Protein AF-A0A1Y1JTV1-F1 (afdb_monomer)

Secondary structure (DSSP, 8-state):
----------------HHHHHHHHHHHHHHHHHHHIIIIIS---SSHHHHHHGGG---HHHHHHHHHHHH--HHHHHHHHHHHHHHGGGHHHHHHHHHHH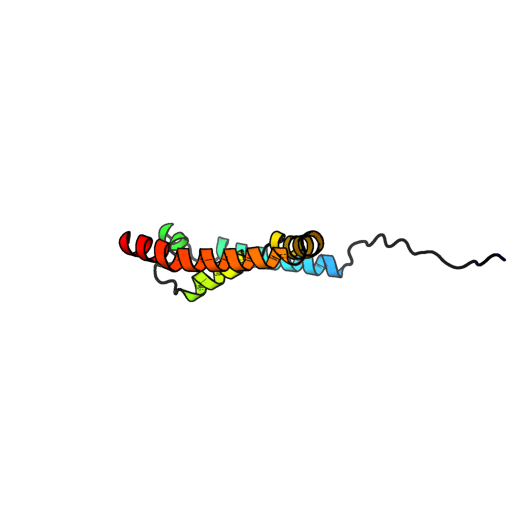HHHIIIIIHHHHHHH-

Sequence (116 aa):
MEVTTPASSSYGHQFTWTDYTFFGGMLAMSTIIGIYFGFFGKKQNTASEYLMGGKRMHAIPIAASQVACQISATTLLAVPADIYKFGANYMWLSVSTLLVSIAVYKIYLPVFYNLQ

Solvent-accessible surface area (backbone atoms only — not comparable to full-atom values): 7134 Å² total; per-residue (Å²): 134,88,83,79,89,77,81,80,75,77,75,75,75,66,80,48,73,66,56,53,51,53,54,50,47,54,51,48,54,55,46,49,54,50,46,44,52,69,73,68,37,75,76,63,89,40,73,62,43,68,75,48,56,69,84,68,72,56,71,64,67,55,52,52,50,54,59,58,66,68,67,45,76,60,55,73,53,46,52,58,54,46,40,74,73,55,45,76,59,58,59,55,56,55,54,51,51,52,54,50,52,53,48,42,59,70,54,50,48,59,54,54,65,73,74,110

Structure (mmCIF, N/CA/C/O backbone):
data_AF-A0A1Y1JTV1-F1
#
_entry.id   AF-A0A1Y1JTV1-F1
#
loop_
_atom_site.gr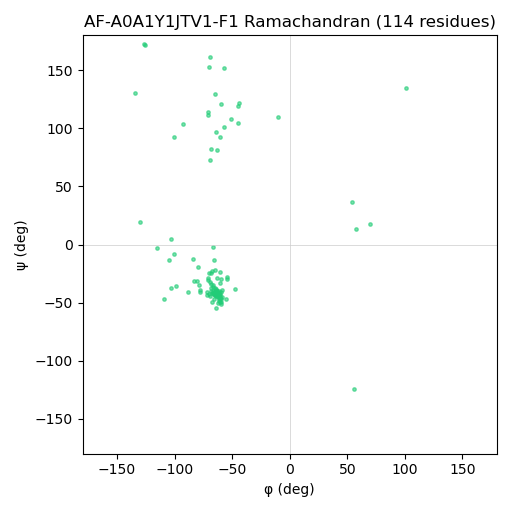oup_PDB
_atom_site.id
_atom_site.type_symbol
_atom_site.label_atom_id
_atom_site.label_alt_id
_atom_site.label_comp_id
_atom_site.label_asym_id
_atom_site.label_entity_id
_atom_site.label_seq_id
_atom_site.pdbx_PDB_ins_code
_atom_site.Cartn_x
_atom_site.Cartn_y
_atom_site.Cartn_z
_atom_site.occupancy
_atom_site.B_iso_or_equiv
_atom_site.auth_seq_id
_atom_site.auth_comp_id
_atom_site.auth_asym_id
_atom_site.auth_atom_id
_atom_site.pdbx_PDB_model_num
ATOM 1 N N . MET A 1 1 ? 3.219 -25.945 -53.074 1.00 44.53 1 MET A N 1
ATOM 2 C CA . MET A 1 1 ? 3.413 -26.806 -51.893 1.00 44.53 1 MET A CA 1
ATOM 3 C C . MET A 1 1 ? 2.497 -26.276 -50.819 1.00 44.53 1 MET A C 1
ATOM 5 O O . MET A 1 1 ? 2.765 -25.238 -50.233 1.00 44.53 1 MET A O 1
ATOM 9 N N . GLU A 1 2 ? 1.350 -26.927 -50.711 1.00 46.28 2 GLU A N 1
ATOM 10 C CA . GLU A 1 2 ? 0.338 -26.693 -49.696 1.00 46.28 2 GLU A CA 1
ATOM 11 C C . GLU A 1 2 ? 0.901 -27.204 -48.367 1.00 46.28 2 GLU A C 1
ATOM 13 O O . GLU A 1 2 ? 1.157 -28.397 -48.219 1.00 46.28 2 GLU A O 1
ATOM 18 N N . VAL A 1 3 ? 1.194 -26.293 -47.440 1.00 60.56 3 VAL A N 1
ATOM 19 C CA . VAL A 1 3 ? 1.479 -26.647 -46.047 1.00 60.56 3 VAL A CA 1
ATOM 20 C C . VAL A 1 3 ? 0.199 -26.368 -45.278 1.00 60.56 3 VAL A C 1
ATOM 22 O O . VAL A 1 3 ? -0.082 -25.244 -44.870 1.00 60.56 3 VAL A O 1
ATOM 25 N N . THR A 1 4 ? -0.621 -27.403 -45.160 1.00 65.56 4 THR A N 1
ATOM 26 C CA . THR A 1 4 ? -1.715 -27.481 -44.198 1.00 65.56 4 THR A CA 1
ATOM 27 C C . THR A 1 4 ? -1.164 -27.592 -42.771 1.00 65.56 4 THR A C 1
ATOM 29 O O . THR A 1 4 ? -0.059 -28.103 -42.572 1.00 65.56 4 THR A O 1
ATOM 32 N N . THR A 1 5 ? -2.030 -27.278 -41.793 1.00 53.69 5 THR A N 1
ATOM 33 C CA . THR A 1 5 ? -2.033 -27.673 -40.355 1.00 53.69 5 THR A CA 1
ATOM 34 C C . THR A 1 5 ? -1.517 -26.624 -39.348 1.00 53.69 5 THR A C 1
ATOM 36 O O . THR A 1 5 ? -0.401 -26.142 -39.496 1.00 53.69 5 THR A O 1
ATOM 39 N N . PRO A 1 6 ? -2.212 -26.392 -38.212 1.00 49.25 6 PRO A N 1
ATOM 40 C CA . PRO A 1 6 ? -3.654 -26.232 -38.006 1.00 49.25 6 PRO A CA 1
ATOM 41 C C . PRO A 1 6 ? -3.989 -24.909 -37.270 1.00 49.25 6 PRO A C 1
ATOM 43 O O . PRO A 1 6 ? -3.116 -24.198 -36.786 1.00 49.25 6 PRO A O 1
ATOM 46 N N . ALA A 1 7 ? -5.288 -24.610 -37.197 1.00 49.78 7 ALA A N 1
ATOM 47 C CA . ALA A 1 7 ? -5.955 -23.588 -36.388 1.00 49.78 7 ALA A CA 1
ATOM 48 C C . ALA A 1 7 ? -5.099 -22.891 -35.311 1.00 49.78 7 ALA A C 1
ATOM 50 O O . ALA A 1 7 ? -4.831 -23.447 -34.244 1.00 49.78 7 ALA A O 1
ATOM 51 N N . SER A 1 8 ? -4.793 -21.610 -35.535 1.00 46.53 8 SER A N 1
ATOM 52 C CA . SER A 1 8 ? -4.575 -20.673 -34.437 1.00 46.53 8 SER A CA 1
ATOM 53 C C . SER A 1 8 ? -5.878 -20.611 -33.644 1.00 46.53 8 SER A C 1
ATOM 55 O O . SER A 1 8 ? -6.808 -19.892 -34.018 1.00 46.53 8 SER A O 1
ATOM 57 N N . SER A 1 9 ? -5.974 -21.452 -32.614 1.00 47.12 9 SER A N 1
ATOM 58 C CA . SER A 1 9 ? -7.085 -21.476 -31.678 1.00 47.12 9 SER A CA 1
ATOM 59 C C . SER A 1 9 ? -7.286 -20.052 -31.186 1.00 47.12 9 SER A C 1
ATOM 61 O O . SER A 1 9 ? -6.444 -19.493 -30.486 1.00 47.12 9 SER A O 1
ATOM 63 N N . SER A 1 10 ? -8.372 -19.441 -31.644 1.00 49.19 10 SER A N 1
ATOM 64 C CA . SER A 1 10 ? -8.838 -18.153 -31.175 1.00 49.19 10 SER A CA 1
ATOM 65 C C . SER A 1 10 ? -9.031 -18.288 -29.670 1.00 49.19 10 SER A C 1
ATOM 67 O O . SER A 1 10 ? -10.012 -18.881 -29.225 1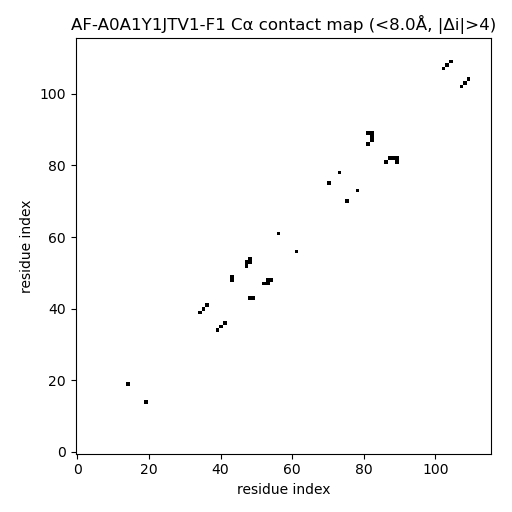.00 49.19 10 SER A O 1
ATOM 69 N N . TYR A 1 11 ? -8.082 -17.791 -28.876 1.00 51.50 11 TYR A N 1
ATOM 70 C CA . TYR A 1 11 ? -8.262 -17.609 -27.442 1.00 51.50 11 TYR A CA 1
ATOM 71 C C . TYR A 1 11 ? -9.280 -16.481 -27.254 1.00 51.50 11 TYR A C 1
ATOM 73 O O . TYR A 1 11 ? -8.946 -15.371 -26.850 1.00 51.50 11 TYR A O 1
ATOM 81 N N . GLY A 1 12 ? -10.552 -16.764 -27.538 1.00 54.38 12 GLY A N 1
ATOM 82 C CA . GLY A 1 12 ? -11.626 -16.137 -26.791 1.00 54.38 12 GLY A CA 1
ATOM 83 C C . GLY A 1 12 ? -11.453 -16.630 -25.364 1.00 54.38 12 GLY A C 1
ATOM 84 O O . GLY A 1 12 ? -12.026 -17.653 -25.004 1.00 54.38 12 GLY A O 1
ATOM 85 N N . HIS A 1 13 ? -10.547 -15.996 -24.615 1.00 59.38 13 HIS A N 1
ATOM 86 C CA . HIS A 1 13 ? -10.208 -16.356 -23.248 1.00 59.38 13 HIS A CA 1
ATOM 87 C C . HIS A 1 13 ? -11.427 -16.039 -22.390 1.00 59.38 13 HIS A C 1
ATOM 89 O O . HIS A 1 13 ? -11.566 -14.953 -21.832 1.00 59.38 13 HIS A O 1
ATOM 95 N N . GLN A 1 14 ? -12.383 -16.961 -22.390 1.00 66.88 14 GLN A N 1
ATOM 96 C CA . GLN A 1 14 ? -13.467 -16.934 -21.438 1.00 66.88 14 GLN A CA 1
ATOM 97 C C . GLN A 1 14 ? -12.829 -17.160 -20.074 1.00 66.88 14 GLN A C 1
ATOM 99 O O . GLN A 1 14 ? -12.006 -18.063 -19.922 1.00 66.88 14 GLN A O 1
ATOM 104 N N . PHE A 1 15 ? -13.159 -16.279 -19.132 1.00 67.50 15 PHE A N 1
ATOM 105 C CA . PHE A 1 15 ? -12.676 -16.337 -17.759 1.00 67.50 15 PHE A CA 1
ATOM 106 C C . PHE A 1 15 ? -12.748 -17.776 -17.250 1.00 67.50 15 PHE A C 1
ATOM 108 O O . PHE A 1 15 ? -13.809 -18.410 -17.280 1.00 67.50 15 PHE A O 1
ATOM 115 N N . THR A 1 16 ? -11.602 -18.307 -16.832 1.00 82.06 16 THR A N 1
ATOM 116 C CA . THR A 1 16 ? -11.536 -19.667 -16.315 1.00 82.06 16 THR A CA 1
ATOM 117 C C . THR A 1 16 ? -12.251 -19.688 -14.967 1.00 82.06 16 THR A C 1
ATOM 119 O O . THR A 1 16 ? -12.311 -18.687 -14.254 1.00 82.06 16 THR A O 1
ATOM 122 N N . TRP A 1 17 ? -12.792 -20.843 -14.582 1.00 83.69 17 TRP A N 1
ATOM 123 C CA . TRP A 1 17 ? -13.404 -21.039 -13.264 1.00 83.69 17 TRP A CA 1
ATOM 124 C C . TRP A 1 17 ? -12.522 -20.507 -12.118 1.00 83.69 17 TRP A C 1
ATOM 126 O O . TRP A 1 17 ? -13.011 -19.869 -11.189 1.00 83.69 17 TRP A O 1
ATOM 136 N N . THR A 1 18 ? -11.205 -20.690 -12.234 1.00 85.81 18 THR A N 1
ATOM 137 C CA . THR A 1 18 ? -10.198 -20.171 -11.306 1.00 85.81 18 THR A CA 1
ATOM 138 C C . THR A 1 18 ? -10.288 -18.653 -11.123 1.00 85.81 18 THR A C 1
ATOM 140 O O . THR A 1 18 ? -10.329 -18.185 -9.985 1.00 85.81 18 THR A O 1
ATOM 143 N N . ASP A 1 19 ? -10.404 -17.874 -12.198 1.00 88.06 19 ASP A N 1
ATOM 144 C CA . ASP A 1 19 ? -10.469 -16.409 -12.123 1.00 88.06 19 ASP A CA 1
ATOM 145 C C . ASP A 1 19 ? -11.716 -15.940 -11.364 1.00 88.06 19 ASP A C 1
ATOM 147 O O . ASP A 1 19 ? -11.642 -15.057 -10.506 1.00 88.06 19 ASP A O 1
ATOM 151 N N . TYR A 1 20 ? -12.853 -16.599 -11.605 1.00 87.19 20 TYR A N 1
ATOM 152 C CA . TYR A 1 20 ? -14.091 -16.339 -10.874 1.00 87.19 20 TYR A CA 1
ATOM 153 C C . TYR A 1 20 ? -13.973 -16.678 -9.388 1.00 87.19 20 TYR A C 1
ATOM 155 O O . TYR A 1 20 ? -14.486 -15.927 -8.557 1.00 87.19 20 TYR A O 1
ATOM 163 N N . THR A 1 21 ? -13.280 -17.764 -9.029 1.00 91.38 21 THR A N 1
ATOM 164 C CA . THR A 1 21 ? -13.073 -18.111 -7.613 1.00 91.38 21 THR A CA 1
ATOM 165 C C . THR A 1 21 ? -12.196 -17.096 -6.882 1.00 91.38 21 THR A C 1
ATOM 167 O O . THR A 1 21 ? -12.522 -16.730 -5.755 1.00 91.38 21 THR A O 1
ATOM 170 N N . PHE A 1 22 ? -11.138 -16.575 -7.514 1.00 93.00 22 PHE A N 1
ATOM 171 C CA . PHE A 1 22 ? -10.300 -15.528 -6.917 1.00 93.00 22 PHE A CA 1
ATOM 172 C C . PHE A 1 22 ? -11.041 -14.198 -6.806 1.00 93.00 22 PHE A C 1
ATOM 174 O O . PHE A 1 22 ? -11.002 -13.560 -5.753 1.00 93.00 22 PHE A O 1
ATOM 181 N N . PHE A 1 23 ? -11.757 -13.804 -7.860 1.00 90.50 23 PHE A N 1
ATOM 182 C CA . PHE A 1 23 ? -12.550 -12.579 -7.863 1.00 90.50 23 PHE A CA 1
ATOM 183 C C . PHE A 1 23 ? -13.661 -12.629 -6.807 1.00 90.50 23 PHE A C 1
ATOM 185 O O . PHE A 1 23 ? -13.766 -11.741 -5.959 1.00 90.50 23 PHE A O 1
ATOM 192 N N . GLY A 1 24 ? -14.442 -13.711 -6.796 1.00 94.62 24 GLY A N 1
ATOM 193 C CA . GLY A 1 24 ? -15.487 -13.940 -5.803 1.00 94.62 24 GLY A CA 1
ATOM 194 C C . GLY A 1 24 ? -14.928 -14.048 -4.385 1.00 94.62 24 GLY A C 1
ATOM 195 O O . GLY A 1 24 ? -15.485 -13.454 -3.467 1.00 94.62 24 GLY A O 1
ATOM 196 N N . GLY A 1 25 ? -13.800 -14.738 -4.199 1.00 95.81 25 GLY A N 1
ATOM 197 C CA . GLY A 1 25 ? -13.138 -14.881 -2.902 1.00 95.81 25 GLY A CA 1
ATOM 198 C C . GLY A 1 25 ? -12.631 -13.553 -2.338 1.00 95.81 25 GLY A C 1
ATOM 199 O O . GLY A 1 25 ? -12.871 -13.253 -1.169 1.00 95.81 25 GLY A O 1
ATOM 200 N N . MET A 1 26 ? -11.993 -12.720 -3.166 1.00 94.19 26 MET A N 1
ATOM 201 C CA . MET A 1 26 ? -11.546 -11.380 -2.770 1.00 94.19 26 MET A CA 1
ATOM 202 C C . MET A 1 26 ? -12.729 -10.504 -2.338 1.00 94.19 26 MET A C 1
ATOM 204 O O . MET A 1 26 ? -12.676 -9.865 -1.282 1.00 94.19 26 MET A O 1
ATOM 208 N N . LEU A 1 27 ? -13.810 -10.505 -3.125 1.00 93.31 27 LEU A N 1
ATOM 209 C CA . LEU A 1 27 ? -15.026 -9.752 -2.812 1.00 93.31 27 LEU A CA 1
ATOM 210 C C . LEU A 1 27 ? -15.704 -10.263 -1.541 1.00 93.31 27 LEU A C 1
ATOM 212 O O . LEU A 1 27 ? -16.108 -9.462 -0.697 1.00 93.31 27 LEU A O 1
ATOM 216 N N . ALA A 1 28 ? -15.800 -11.584 -1.382 1.00 95.62 28 ALA A N 1
ATOM 217 C CA . ALA A 1 28 ? -16.386 -12.206 -0.206 1.00 95.62 28 ALA A CA 1
ATOM 218 C C . ALA A 1 28 ? -15.595 -11.838 1.051 1.00 95.62 28 ALA A C 1
ATOM 220 O O . ALA A 1 28 ? -16.192 -11.364 2.010 1.00 95.62 28 ALA A O 1
ATOM 221 N N . MET A 1 29 ? -14.265 -11.960 1.035 1.00 94.62 29 MET A N 1
ATOM 222 C CA . MET A 1 29 ? -13.417 -11.578 2.170 1.00 94.62 29 MET A CA 1
ATOM 223 C C . MET A 1 29 ? -13.575 -10.096 2.526 1.00 94.62 29 MET A C 1
ATOM 225 O O . MET A 1 29 ? -13.800 -9.769 3.691 1.00 94.62 29 MET A O 1
ATOM 229 N N . SER A 1 30 ? -13.539 -9.202 1.532 1.00 92.12 30 SER A N 1
ATOM 230 C CA . SER A 1 30 ? -13.757 -7.763 1.743 1.00 92.12 30 SER A CA 1
ATOM 231 C C . SER A 1 30 ? -15.129 -7.474 2.367 1.00 92.12 30 SER A C 1
ATOM 233 O O . SER A 1 30 ? -15.232 -6.740 3.354 1.00 92.12 30 SER A O 1
ATOM 235 N N . THR A 1 31 ? -16.174 -8.123 1.852 1.00 92.50 31 THR A N 1
ATOM 236 C CA . THR A 1 31 ? -17.550 -7.965 2.336 1.00 92.50 31 THR A CA 1
ATOM 237 C C . THR A 1 31 ? -17.725 -8.549 3.734 1.00 92.50 31 THR A C 1
ATOM 239 O O . THR A 1 31 ? -18.375 -7.926 4.564 1.00 92.50 31 THR A O 1
ATOM 242 N N . ILE A 1 32 ? -17.115 -9.697 4.041 1.00 93.81 32 ILE A N 1
ATOM 243 C CA . ILE A 1 32 ? -17.161 -10.324 5.371 1.00 93.81 32 ILE A CA 1
ATOM 244 C C . ILE A 1 32 ? -16.559 -9.390 6.419 1.00 93.81 32 ILE A C 1
ATOM 246 O O . ILE A 1 32 ? -17.156 -9.205 7.475 1.00 93.81 32 ILE A O 1
ATOM 250 N N . ILE A 1 33 ? -15.415 -8.766 6.129 1.00 89.06 33 ILE A N 1
ATOM 251 C CA . ILE A 1 33 ? -14.761 -7.830 7.054 1.00 89.06 33 ILE A CA 1
ATOM 252 C C . ILE A 1 33 ? -15.634 -6.581 7.241 1.00 89.06 33 ILE A C 1
ATOM 254 O O . ILE A 1 33 ? -15.839 -6.140 8.373 1.00 89.06 33 ILE A O 1
ATOM 258 N N . GLY A 1 34 ? -16.218 -6.064 6.155 1.00 85.81 34 GLY A N 1
ATOM 259 C CA . GLY A 1 34 ? -17.171 -4.954 6.202 1.00 85.81 34 GLY A CA 1
ATOM 260 C C . GLY A 1 34 ? -18.442 -5.273 6.999 1.00 85.81 34 GLY A C 1
ATOM 261 O O . GLY A 1 34 ? -18.847 -4.478 7.841 1.00 85.81 34 GLY A O 1
ATOM 262 N N . ILE A 1 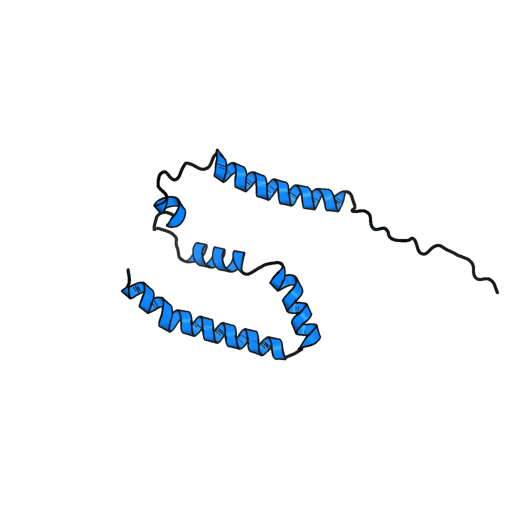35 ? -19.046 -6.449 6.800 1.00 89.12 35 ILE A N 1
ATOM 263 C CA . ILE A 1 35 ? -20.239 -6.909 7.530 1.00 89.12 35 ILE A CA 1
ATOM 264 C C . ILE A 1 35 ? -19.903 -7.166 9.000 1.00 89.12 35 ILE A C 1
ATOM 266 O O . ILE A 1 35 ? -20.672 -6.774 9.876 1.00 89.12 35 ILE A O 1
ATOM 270 N N . TYR A 1 36 ? -18.756 -7.782 9.291 1.00 85.50 36 TYR A N 1
ATOM 271 C CA . TYR A 1 36 ? -18.310 -8.042 10.656 1.00 85.50 36 TYR A CA 1
ATOM 272 C C . TYR A 1 36 ? -18.134 -6.737 11.438 1.00 85.50 36 TYR A C 1
ATOM 274 O O . TYR A 1 36 ? -18.705 -6.599 12.517 1.00 85.50 36 TYR A O 1
ATOM 282 N N . PHE A 1 37 ? -17.430 -5.743 10.886 1.00 78.38 37 PHE A N 1
ATOM 283 C CA . PHE A 1 37 ? -17.290 -4.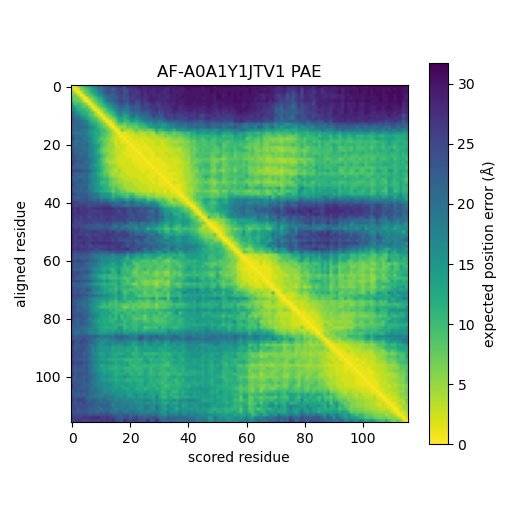431 11.531 1.00 78.38 37 PHE A CA 1
ATOM 284 C C . PHE A 1 37 ? -18.586 -3.603 11.512 1.00 78.38 37 PHE A C 1
ATOM 286 O O . PHE A 1 37 ? -18.821 -2.846 12.450 1.00 78.38 37 PHE A O 1
ATOM 293 N N . GLY A 1 38 ? -19.437 -3.756 10.493 1.00 78.75 38 GLY A N 1
ATOM 294 C CA . GLY A 1 38 ? -20.682 -2.995 10.340 1.00 78.75 38 GLY A CA 1
ATOM 295 C C . GLY A 1 38 ? -21.842 -3.472 11.222 1.00 78.75 38 GLY A C 1
ATOM 296 O O . GLY A 1 38 ? -22.572 -2.644 11.759 1.00 78.75 38 GLY A O 1
ATOM 297 N N . PHE A 1 39 ? -22.014 -4.788 11.394 1.00 76.38 39 PHE A N 1
ATOM 298 C CA . PHE A 1 39 ? -23.106 -5.375 12.187 1.00 76.38 39 PHE A CA 1
ATOM 299 C C . PHE A 1 39 ? -22.662 -5.878 13.565 1.00 76.38 39 PHE A C 1
ATOM 301 O O . PHE A 1 39 ? -23.418 -5.751 14.527 1.00 76.38 39 PHE A O 1
ATOM 308 N N . PHE A 1 40 ? -21.462 -6.459 13.670 1.00 66.00 40 PHE A N 1
ATOM 309 C CA . PHE A 1 40 ? -20.939 -7.069 14.904 1.00 66.00 40 PHE A CA 1
ATOM 310 C C . PHE A 1 40 ? -19.867 -6.224 15.603 1.00 66.00 40 PHE A C 1
ATOM 312 O O . PHE A 1 40 ? -19.546 -6.471 16.769 1.00 66.00 40 PHE A O 1
ATOM 319 N N . GLY A 1 41 ? -19.328 -5.207 14.927 1.00 62.16 41 GLY A N 1
ATOM 320 C CA . GLY A 1 41 ? -18.465 -4.214 15.541 1.00 62.16 41 GLY A CA 1
ATOM 321 C C . GLY A 1 41 ? -19.236 -3.514 16.650 1.00 62.16 41 GLY A C 1
ATOM 322 O O . GLY A 1 41 ? -20.296 -2.936 16.413 1.00 62.16 41 GLY A O 1
ATOM 323 N N . LYS A 1 42 ? -18.724 -3.594 17.885 1.00 57.16 42 LYS A N 1
ATOM 324 C CA . LYS A 1 42 ? -19.254 -2.836 19.024 1.00 57.16 42 LYS A CA 1
ATOM 325 C C . LYS A 1 42 ? -19.491 -1.403 18.553 1.00 57.16 42 LYS A C 1
ATOM 327 O O . LYS A 1 42 ? -18.526 -0.763 18.145 1.00 57.16 42 LYS A O 1
ATOM 332 N N . LYS A 1 43 ? -20.741 -0.917 18.597 1.00 55.62 43 LYS A N 1
ATOM 333 C CA . LYS A 1 43 ? -21.065 0.499 18.374 1.00 55.62 43 LYS A CA 1
ATOM 334 C C . LYS A 1 43 ? -20.053 1.329 19.163 1.00 55.62 43 LYS A C 1
ATOM 336 O O . LYS A 1 43 ? -20.142 1.389 20.388 1.00 55.62 43 LYS A O 1
ATOM 341 N N . GLN A 1 44 ? -19.080 1.935 18.487 1.00 54.16 44 GLN A N 1
ATOM 342 C CA . GLN A 1 44 ? -18.318 3.032 19.065 1.00 54.16 44 GLN A CA 1
ATOM 343 C C . GLN A 1 44 ? -19.356 4.133 19.262 1.00 54.16 44 GLN A C 1
ATOM 345 O O . GLN A 1 44 ? -19.789 4.775 18.310 1.00 54.16 44 GLN A O 1
ATOM 350 N N . ASN A 1 45 ? -19.882 4.233 20.485 1.00 54.28 45 ASN A N 1
ATOM 351 C CA . ASN A 1 45 ? -21.107 4.973 20.802 1.00 54.28 45 ASN A CA 1
ATOM 352 C C . ASN A 1 45 ? -20.962 6.493 20.604 1.00 54.28 45 ASN A C 1
ATOM 354 O O . ASN A 1 45 ? -21.925 7.229 20.785 1.00 54.28 45 ASN A O 1
ATOM 358 N N . THR A 1 46 ? -19.778 6.973 20.219 1.00 59.19 46 THR A N 1
ATOM 359 C CA . THR A 1 46 ? -19.499 8.385 19.965 1.00 59.19 46 THR A CA 1
ATOM 360 C C . THR A 1 46 ? -18.727 8.522 18.655 1.00 59.19 46 THR A C 1
ATOM 362 O O . THR A 1 46 ? -17.704 7.867 18.467 1.00 59.19 46 THR A O 1
ATOM 365 N N . ALA A 1 47 ? -19.170 9.416 17.764 1.00 58.38 47 ALA A N 1
ATOM 366 C CA . ALA A 1 47 ? -18.494 9.701 16.492 1.00 58.38 47 ALA A CA 1
ATOM 367 C C . ALA A 1 47 ? -17.013 10.083 16.677 1.00 58.38 47 ALA A C 1
ATOM 369 O O . ALA A 1 47 ? -16.188 9.780 15.821 1.00 58.38 47 ALA A O 1
ATOM 370 N N . SER A 1 48 ? -16.647 10.687 17.816 1.00 55.47 48 SER A N 1
ATOM 371 C CA . SER A 1 48 ? -15.245 10.992 18.115 1.00 55.47 48 SER A CA 1
ATOM 372 C C . SER A 1 48 ? -14.406 9.749 18.414 1.00 55.47 48 SER A C 1
ATOM 374 O O . SER A 1 48 ? -13.213 9.776 18.164 1.00 55.47 48 SER A O 1
ATOM 376 N N . GLU A 1 49 ? -14.980 8.634 18.866 1.00 60.59 49 GLU A N 1
ATOM 377 C CA . GLU A 1 49 ? -14.225 7.399 19.108 1.00 60.59 49 GLU A CA 1
ATOM 378 C C . GLU A 1 49 ? -13.939 6.644 17.799 1.00 60.59 49 GLU A C 1
ATOM 380 O O . GLU A 1 49 ? -12.844 6.106 17.631 1.00 60.59 49 GLU A O 1
ATOM 385 N N . TYR A 1 50 ? -14.880 6.694 16.848 1.00 59.41 50 TYR A N 1
ATOM 386 C CA . TYR A 1 50 ? -14.710 6.185 15.481 1.00 59.41 50 TYR A CA 1
ATOM 387 C C . TYR A 1 50 ? -13.731 7.046 14.665 1.00 59.41 50 TYR A C 1
ATOM 389 O O . TYR A 1 50 ? -12.861 6.514 13.982 1.00 59.41 50 TYR A O 1
ATOM 397 N N . LEU A 1 51 ? -13.821 8.378 14.781 1.00 59.69 51 LEU A N 1
ATOM 398 C CA . LEU A 1 51 ? -12.967 9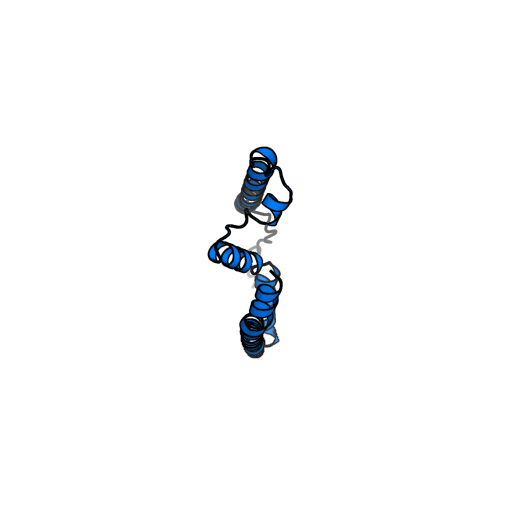.313 14.037 1.00 59.69 51 LEU A CA 1
ATOM 399 C C . LEU A 1 51 ? -11.589 9.552 14.684 1.00 59.69 51 LEU A C 1
ATOM 401 O O . LEU A 1 51 ? -10.628 9.799 13.964 1.00 59.69 51 LEU A O 1
ATOM 405 N N . MET A 1 52 ? -11.462 9.486 16.018 1.00 58.00 52 MET A N 1
ATOM 406 C CA . MET A 1 52 ? -10.190 9.706 16.740 1.00 58.00 52 MET A CA 1
ATOM 407 C C . MET A 1 52 ? -9.518 8.414 17.234 1.00 58.00 52 MET A C 1
ATOM 409 O O . MET A 1 52 ? -8.517 8.494 17.952 1.00 58.00 52 MET A O 1
ATOM 413 N N . GLY A 1 53 ? -10.052 7.227 16.914 1.00 60.16 53 GLY A N 1
ATOM 414 C CA . GLY A 1 53 ? -9.403 5.941 17.214 1.00 60.16 53 GLY A CA 1
ATOM 415 C C . GLY A 1 53 ? -9.022 5.758 18.691 1.00 60.16 53 GLY A C 1
ATOM 416 O O . GLY A 1 53 ? -7.951 5.238 19.006 1.00 60.16 53 GLY A O 1
ATOM 417 N N . GLY A 1 54 ? -9.850 6.262 19.612 1.00 57.91 54 GLY A N 1
ATOM 418 C CA . GLY A 1 54 ? -9.625 6.143 21.057 1.00 57.91 54 GLY A CA 1
ATOM 419 C C . GLY A 1 54 ? -8.458 6.962 21.630 1.00 57.91 54 GLY A C 1
ATOM 420 O O . GLY A 1 54 ? -8.012 6.661 22.738 1.00 57.91 54 GLY A O 1
ATOM 421 N N . LYS A 1 55 ? -7.938 7.982 20.922 1.00 54.72 55 LYS A N 1
ATOM 422 C CA . LYS A 1 55 ? -6.882 8.901 21.423 1.00 54.72 55 LYS A CA 1
ATOM 423 C C . LYS A 1 55 ? -5.572 8.214 21.879 1.00 54.72 55 LYS A C 1
ATOM 425 O O . LYS A 1 55 ? -4.735 8.845 22.520 1.00 54.72 55 LYS A O 1
ATOM 430 N N . ARG A 1 56 ? -5.380 6.930 21.549 1.00 52.81 56 ARG A N 1
ATOM 431 C CA . ARG A 1 56 ? -4.237 6.083 21.952 1.00 52.81 56 ARG A CA 1
ATOM 432 C C . ARG A 1 56 ? -3.585 5.350 20.774 1.00 52.81 56 ARG A C 1
ATOM 434 O O . ARG A 1 56 ? -2.891 4.355 20.974 1.00 52.81 56 ARG A O 1
ATOM 441 N N . MET A 1 57 ? -3.807 5.802 19.540 1.00 56.38 57 MET A N 1
ATOM 442 C CA . MET A 1 57 ? -3.176 5.180 18.376 1.00 56.38 57 MET A CA 1
ATOM 443 C C . MET A 1 57 ? -1.678 5.491 18.348 1.00 56.38 57 MET A C 1
ATOM 445 O O . MET A 1 57 ? -1.257 6.631 18.183 1.00 56.38 57 MET A O 1
ATOM 449 N N . HIS A 1 58 ? -0.875 4.443 18.524 1.00 61.16 58 HIS A N 1
ATOM 450 C CA . HIS A 1 58 ? 0.576 4.470 18.363 1.00 61.16 58 HIS A CA 1
ATOM 451 C C . HIS A 1 58 ? 0.937 4.951 16.939 1.00 61.16 58 HIS A C 1
ATOM 453 O O . HIS A 1 58 ? 0.185 4.713 15.997 1.00 61.16 58 HIS A O 1
ATOM 459 N N . ALA A 1 59 ? 2.095 5.584 16.734 1.00 69.75 59 ALA A N 1
ATOM 460 C CA . ALA A 1 59 ? 2.488 6.087 15.406 1.00 69.75 59 ALA A CA 1
ATOM 461 C C . ALA A 1 59 ? 2.610 4.976 14.333 1.00 69.75 59 ALA A C 1
ATOM 463 O O . ALA A 1 59 ? 2.468 5.228 13.140 1.00 69.75 59 ALA A O 1
ATOM 464 N N . ILE A 1 60 ? 2.833 3.731 14.767 1.00 76.69 60 ILE A N 1
ATOM 465 C CA . ILE A 1 60 ? 3.033 2.556 13.907 1.00 76.69 60 ILE A CA 1
ATOM 466 C C . ILE A 1 60 ? 1.785 2.203 13.067 1.00 76.69 60 ILE A C 1
ATOM 468 O O . ILE A 1 60 ? 1.917 2.149 11.847 1.00 76.69 60 ILE A O 1
ATOM 472 N N . P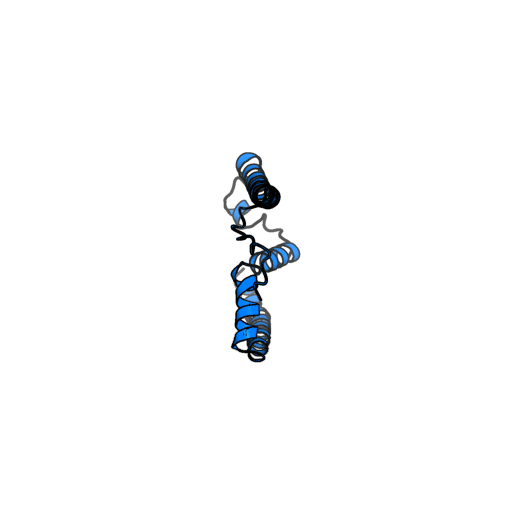RO A 1 61 ? 0.578 1.993 13.635 1.00 76.00 61 PRO A N 1
ATOM 473 C CA . PRO A 1 61 ? -0.633 1.735 12.848 1.00 76.00 61 PRO A CA 1
ATOM 474 C C . PRO A 1 61 ? -1.031 2.901 11.933 1.00 76.00 61 PRO A C 1
ATOM 476 O O . PRO A 1 61 ? -1.597 2.667 10.865 1.00 76.00 61 PRO A O 1
ATOM 479 N N . ILE A 1 62 ? -0.703 4.142 12.308 1.00 77.00 62 ILE A N 1
ATOM 480 C CA . ILE A 1 62 ? -0.962 5.325 11.474 1.00 77.00 62 ILE A CA 1
ATOM 481 C C . ILE A 1 62 ? -0.076 5.282 10.222 1.00 77.00 62 ILE A C 1
ATOM 483 O O . ILE A 1 62 ? -0.580 5.378 9.103 1.00 77.00 62 ILE A O 1
ATOM 487 N N . ALA A 1 63 ? 1.229 5.053 10.393 1.00 80.00 63 ALA A N 1
ATOM 488 C CA . ALA A 1 63 ? 2.155 4.896 9.273 1.00 80.00 63 ALA A CA 1
ATOM 489 C C . ALA A 1 63 ? 1.809 3.671 8.409 1.00 80.00 63 ALA A C 1
ATOM 491 O O . ALA A 1 63 ? 1.824 3.760 7.183 1.00 80.00 63 ALA A O 1
ATOM 492 N N . ALA A 1 64 ? 1.434 2.550 9.031 1.00 81.25 64 ALA A N 1
ATOM 493 C CA . ALA A 1 64 ? 1.020 1.343 8.317 1.00 81.25 64 ALA A CA 1
ATOM 494 C C . ALA A 1 64 ? -0.223 1.581 7.444 1.00 81.25 64 ALA A C 1
ATOM 496 O O . ALA A 1 64 ? -0.267 1.118 6.307 1.00 81.25 64 ALA A O 1
ATOM 497 N N . SER A 1 65 ? -1.198 2.351 7.935 1.00 85.12 65 SER A N 1
ATOM 498 C CA . SER A 1 65 ? -2.399 2.706 7.165 1.00 85.12 65 SER A CA 1
ATOM 499 C C . SER A 1 65 ? -2.074 3.632 5.991 1.00 85.12 65 SER A C 1
ATOM 501 O O . SER A 1 65 ? -2.618 3.454 4.904 1.00 85.12 65 SER A O 1
ATOM 503 N N . GLN A 1 66 ? -1.141 4.571 6.177 1.00 80.88 66 GLN A N 1
ATOM 504 C CA . GLN A 1 66 ? -0.682 5.460 5.106 1.00 80.88 66 GLN A CA 1
ATOM 505 C C . GLN A 1 66 ? 0.036 4.686 3.991 1.00 80.88 66 GLN A C 1
ATOM 507 O O . GLN A 1 66 ? -0.197 4.913 2.806 1.00 80.88 66 GLN A O 1
ATOM 512 N N . VAL A 1 67 ? 0.888 3.725 4.360 1.00 82.19 67 VAL A N 1
ATOM 513 C CA . VAL A 1 67 ? 1.537 2.838 3.383 1.00 82.19 67 VAL A CA 1
ATOM 514 C C . VAL A 1 67 ? 0.496 1.973 2.671 1.00 82.19 67 VAL A C 1
ATOM 516 O O . VAL A 1 67 ? 0.588 1.785 1.459 1.00 82.19 67 VAL A O 1
ATOM 519 N N . ALA A 1 68 ? -0.520 1.498 3.395 1.00 81.50 68 ALA A N 1
ATOM 520 C CA . ALA A 1 68 ? -1.586 0.687 2.821 1.00 81.50 68 ALA A CA 1
ATOM 521 C C . ALA A 1 68 ? -2.414 1.447 1.768 1.00 81.50 68 ALA A C 1
ATOM 523 O O . ALA A 1 68 ? -2.733 0.867 0.733 1.00 81.50 68 ALA A O 1
ATOM 524 N N . CYS A 1 69 ? -2.734 2.733 1.973 1.00 81.06 69 CYS A N 1
ATOM 525 C CA . CYS A 1 69 ? -3.509 3.503 0.989 1.00 81.06 69 CYS A CA 1
ATOM 526 C C . CYS A 1 69 ? -2.683 4.019 -0.199 1.00 81.06 69 CYS A C 1
ATOM 528 O O . CYS A 1 69 ? -3.254 4.350 -1.238 1.00 81.06 69 CYS A O 1
ATOM 530 N N . GLN A 1 70 ? -1.354 4.092 -0.077 1.00 80.12 70 GLN A N 1
ATOM 531 C CA . GLN A 1 70 ? -0.486 4.593 -1.148 1.00 80.12 70 GLN A CA 1
ATOM 532 C C . GLN A 1 70 ? -0.458 3.663 -2.376 1.00 80.12 70 GLN A C 1
ATOM 534 O O . GLN A 1 70 ? -0.138 4.091 -3.489 1.00 80.12 70 GLN A O 1
ATOM 539 N N . ILE A 1 71 ? -0.782 2.382 -2.191 1.00 82.12 71 ILE A N 1
ATOM 540 C CA . ILE A 1 71 ? -0.765 1.376 -3.251 1.00 82.12 71 ILE A CA 1
ATOM 541 C C . ILE A 1 71 ? -2.164 1.294 -3.863 1.00 82.12 71 ILE A C 1
ATOM 543 O O . ILE A 1 71 ? -3.078 0.703 -3.295 1.00 82.12 71 ILE A O 1
ATOM 547 N N . SER A 1 72 ? -2.328 1.884 -5.044 1.00 82.50 72 SER A N 1
ATOM 548 C CA . SER A 1 72 ? -3.568 1.822 -5.822 1.00 82.50 72 SER A CA 1
ATOM 549 C C . SER A 1 72 ? -3.294 1.332 -7.247 1.00 82.50 72 SER A C 1
ATOM 551 O O . SER A 1 72 ? -2.140 1.187 -7.663 1.00 82.50 72 SER A O 1
ATOM 553 N N . ALA A 1 73 ? -4.361 1.089 -8.013 1.00 76.94 73 ALA A N 1
ATOM 554 C CA . ALA A 1 73 ? -4.302 0.707 -9.426 1.00 76.94 73 ALA A CA 1
ATOM 555 C C . ALA A 1 73 ? -3.491 1.709 -10.268 1.00 76.94 73 ALA A C 1
ATOM 557 O O . ALA A 1 73 ? -2.860 1.329 -11.254 1.00 76.94 73 ALA A O 1
ATOM 558 N N . THR A 1 74 ? -3.454 2.974 -9.838 1.00 71.88 74 THR A N 1
ATOM 559 C CA . THR A 1 74 ? -2.596 4.005 -10.420 1.00 71.88 74 THR A CA 1
ATOM 560 C C . THR A 1 74 ? -1.123 3.641 -10.316 1.00 71.88 74 THR A C 1
ATOM 562 O O . THR A 1 74 ? -0.455 3.655 -11.333 1.00 71.88 74 THR A O 1
ATOM 565 N N . THR A 1 75 ? -0.601 3.235 -9.161 1.00 82.19 75 THR A N 1
ATOM 566 C CA . THR A 1 75 ? 0.829 2.903 -9.015 1.00 82.19 75 THR A CA 1
ATOM 567 C C . THR A 1 75 ? 1.225 1.685 -9.853 1.00 82.19 75 THR A C 1
ATOM 569 O O . THR A 1 75 ? 2.297 1.667 -10.454 1.00 82.19 75 THR A O 1
ATOM 572 N N . LEU A 1 76 ? 0.344 0.684 -9.945 1.00 82.44 76 LEU A N 1
ATOM 573 C CA . LEU A 1 76 ? 0.618 -0.556 -10.675 1.00 82.44 76 LEU A CA 1
ATOM 574 C C . LEU A 1 76 ? 0.759 -0.338 -12.191 1.00 82.44 76 LEU A C 1
ATOM 576 O O . LEU A 1 76 ? 1.587 -0.986 -12.825 1.00 82.44 76 LEU A O 1
ATOM 580 N N . LEU A 1 77 ? -0.032 0.573 -12.768 1.00 85.38 77 LEU A N 1
ATOM 581 C CA . LEU A 1 77 ? -0.012 0.865 -14.206 1.00 85.38 77 LEU A CA 1
ATOM 582 C C . LEU A 1 77 ? 0.821 2.105 -14.559 1.00 85.38 77 LEU A C 1
ATOM 584 O O . LEU A 1 77 ? 1.482 2.116 -15.595 1.00 85.38 77 LEU A O 1
ATOM 588 N N . ALA A 1 78 ? 0.816 3.137 -13.714 1.00 79.62 78 ALA A N 1
ATOM 589 C CA . ALA A 1 78 ? 1.485 4.407 -13.992 1.00 79.62 78 ALA A CA 1
ATOM 590 C C . ALA A 1 78 ? 3.007 4.286 -13.915 1.00 79.62 78 ALA A C 1
ATOM 592 O O . ALA A 1 78 ? 3.684 4.767 -14.811 1.00 79.62 78 ALA A O 1
ATOM 593 N N . VAL A 1 79 ? 3.554 3.589 -12.912 1.00 80.25 79 VAL A N 1
ATOM 594 C CA . VAL A 1 79 ? 5.012 3.462 -12.740 1.00 80.25 79 VAL A CA 1
ATOM 595 C C . VAL A 1 79 ? 5.691 2.809 -13.951 1.00 80.25 79 VAL A C 1
ATOM 597 O O . VAL A 1 79 ? 6.627 3.403 -14.486 1.00 80.25 79 VAL A O 1
ATOM 600 N N . PRO A 1 80 ? 5.244 1.642 -14.458 1.00 79.38 80 PRO A N 1
ATOM 601 C CA . PRO A 1 80 ? 5.826 1.094 -15.676 1.00 79.38 80 PRO A CA 1
ATOM 602 C C . PRO A 1 80 ? 5.542 1.988 -16.888 1.00 79.38 80 PRO A C 1
ATOM 604 O O . PRO A 1 80 ? 6.461 2.233 -17.663 1.00 79.38 80 PRO A O 1
ATOM 607 N N . ALA A 1 81 ? 4.327 2.527 -17.051 1.00 81.25 81 ALA A N 1
ATOM 608 C CA . ALA A 1 81 ? 3.999 3.398 -18.185 1.00 81.25 81 ALA A CA 1
ATOM 609 C C . ALA A 1 81 ? 4.893 4.652 -18.257 1.00 81.25 81 ALA A C 1
ATOM 611 O O . ALA A 1 81 ? 5.322 5.034 -19.350 1.00 81.25 81 ALA A O 1
ATOM 612 N N . ASP A 1 82 ? 5.218 5.250 -17.111 1.00 79.81 82 ASP A N 1
ATOM 613 C CA . ASP A 1 82 ? 6.114 6.402 -17.009 1.00 79.81 82 ASP A CA 1
ATOM 614 C C . ASP A 1 82 ? 7.572 6.017 -17.264 1.00 79.81 82 ASP A C 1
ATOM 616 O O . ASP A 1 82 ? 8.274 6.724 -17.987 1.00 79.81 82 ASP A O 1
ATOM 620 N N . ILE A 1 83 ? 8.028 4.871 -16.750 1.00 82.00 83 ILE A N 1
ATOM 621 C CA . ILE A 1 83 ? 9.386 4.371 -17.009 1.00 82.00 83 ILE A CA 1
ATOM 622 C C . ILE A 1 83 ? 9.566 4.036 -18.497 1.00 82.00 83 ILE A C 1
ATOM 624 O O . ILE A 1 83 ? 10.596 4.377 -19.080 1.00 82.00 83 ILE A O 1
ATOM 628 N N . TYR A 1 84 ? 8.559 3.440 -19.142 1.00 80.38 84 TYR A N 1
ATOM 629 C CA . TYR A 1 84 ? 8.604 3.117 -20.570 1.00 80.38 84 TYR A CA 1
ATOM 630 C C . TYR A 1 84 ? 8.569 4.363 -21.469 1.00 80.38 84 TYR A C 1
ATOM 632 O O . TYR A 1 84 ? 9.181 4.344 -22.535 1.00 80.38 84 TYR A O 1
ATOM 640 N N . LYS A 1 85 ? 7.881 5.443 -21.067 1.00 77.62 85 LYS A N 1
ATOM 641 C CA . LYS A 1 85 ? 7.786 6.682 -21.867 1.00 77.62 85 LYS A CA 1
ATOM 642 C C . LYS A 1 85 ? 8.902 7.692 -21.604 1.00 77.62 85 LYS A C 1
ATOM 644 O O . LYS A 1 85 ? 9.379 8.317 -22.546 1.00 77.62 85 LYS A O 1
ATOM 649 N N . PHE A 1 86 ? 9.292 7.887 -20.347 1.00 75.81 86 PHE A N 1
ATOM 650 C CA . PHE A 1 86 ? 10.169 8.986 -19.923 1.00 75.81 86 PHE A CA 1
ATOM 651 C C . PHE A 1 86 ? 11.526 8.520 -19.370 1.00 75.81 86 PHE A C 1
ATOM 653 O O . PHE A 1 86 ? 12.383 9.359 -19.061 1.00 75.81 86 PHE A O 1
ATOM 660 N N . GLY A 1 87 ? 11.752 7.203 -19.277 1.00 73.31 87 GLY A N 1
ATOM 661 C CA . GLY A 1 87 ? 13.030 6.609 -18.889 1.00 73.31 87 GLY A CA 1
ATOM 662 C C . GLY A 1 87 ? 13.533 7.115 -17.533 1.00 73.31 87 GLY A C 1
ATOM 663 O O . GLY A 1 87 ? 12.838 7.043 -16.521 1.00 73.31 87 GLY A O 1
ATOM 664 N N . ALA A 1 88 ? 14.752 7.661 -17.510 1.00 68.81 88 ALA A N 1
ATOM 665 C CA . ALA A 1 88 ? 15.444 8.103 -16.295 1.00 68.81 88 ALA A CA 1
ATOM 666 C C . ALA A 1 88 ? 14.786 9.291 -15.554 1.00 68.81 88 ALA A C 1
ATOM 668 O O . ALA A 1 88 ? 15.130 9.544 -14.398 1.00 68.81 88 ALA A O 1
ATOM 669 N N . ASN A 1 89 ? 13.826 10.004 -16.161 1.00 71.62 89 ASN A N 1
ATOM 670 C CA . ASN A 1 89 ? 13.146 11.138 -15.512 1.00 71.62 89 ASN A CA 1
ATOM 671 C C . ASN A 1 89 ? 12.307 10.726 -14.291 1.00 71.62 89 ASN A C 1
ATOM 673 O O . ASN A 1 89 ? 12.088 11.543 -13.397 1.00 71.62 89 ASN A O 1
ATOM 677 N N . TYR A 1 90 ? 11.895 9.456 -14.195 1.00 75.75 90 TYR A N 1
ATOM 678 C CA . TYR A 1 90 ? 11.169 8.940 -13.030 1.00 75.75 90 TYR A CA 1
ATOM 679 C C . TYR A 1 90 ? 11.970 9.077 -11.716 1.00 75.75 90 TYR A C 1
ATOM 681 O O . TYR A 1 90 ? 11.403 9.309 -10.646 1.00 75.75 90 TYR A O 1
ATOM 689 N N . MET A 1 91 ? 13.307 9.030 -11.791 1.00 73.81 91 MET A N 1
ATOM 690 C CA . MET A 1 91 ? 14.187 9.217 -10.631 1.00 73.81 91 MET A CA 1
ATOM 691 C C . MET A 1 91 ? 14.006 10.603 -9.989 1.00 73.81 91 MET A C 1
ATOM 693 O O . MET A 1 91 ? 14.079 10.742 -8.767 1.00 73.81 91 MET A O 1
ATOM 697 N N . TRP A 1 92 ? 13.705 11.626 -10.794 1.00 80.31 92 TRP A N 1
ATOM 698 C CA . TRP A 1 92 ? 13.490 12.989 -10.307 1.00 80.31 92 TRP A CA 1
ATOM 699 C C . TRP A 1 92 ? 12.230 13.104 -9.440 1.00 80.31 92 TRP A C 1
ATOM 701 O O . TRP A 1 92 ? 12.224 13.818 -8.436 1.00 80.31 92 TRP A O 1
ATOM 711 N N . LEU A 1 93 ? 11.186 12.332 -9.764 1.00 79.81 93 LEU A N 1
ATOM 712 C CA . LEU A 1 93 ? 9.954 12.257 -8.974 1.00 79.81 93 LEU A CA 1
ATOM 713 C C . LEU A 1 93 ? 10.218 11.672 -7.576 1.00 79.81 93 LEU A C 1
ATOM 715 O O . LEU A 1 93 ? 9.696 12.166 -6.574 1.00 79.81 93 LEU A O 1
ATOM 719 N N . SER A 1 94 ? 11.079 10.654 -7.497 1.00 79.75 94 SER A N 1
ATOM 720 C CA . SER A 1 94 ? 11.479 10.043 -6.223 1.00 79.75 94 SER A CA 1
ATOM 721 C C . SER A 1 94 ? 12.273 11.022 -5.352 1.00 79.75 94 SER A C 1
ATOM 723 O O . SER A 1 94 ? 11.989 11.161 -4.163 1.00 79.75 94 SER A O 1
ATOM 725 N N . VAL A 1 95 ? 13.204 11.777 -5.946 1.00 85.38 95 VAL A N 1
ATOM 726 C CA . VAL A 1 95 ? 13.969 12.822 -5.240 1.00 85.38 95 VAL A CA 1
ATOM 727 C C . VAL A 1 95 ? 13.054 13.943 -4.736 1.00 85.38 95 VAL A C 1
ATOM 729 O O . VAL A 1 95 ? 13.163 14.358 -3.581 1.00 85.38 95 VAL A O 1
ATOM 732 N N . SER A 1 96 ? 12.114 14.402 -5.567 1.00 86.44 96 SER A N 1
ATOM 733 C CA . SER A 1 96 ? 11.130 15.418 -5.178 1.00 86.44 96 SER A CA 1
ATOM 734 C C . SER A 1 96 ? 10.253 14.947 -4.009 1.00 86.44 96 SER A C 1
ATOM 736 O O . SER A 1 96 ? 10.066 15.688 -3.043 1.00 86.44 96 SER A O 1
ATOM 738 N N . THR A 1 97 ? 9.805 13.688 -4.032 1.00 83.44 97 THR A N 1
ATOM 739 C CA . THR A 1 97 ? 8.986 13.096 -2.958 1.00 83.44 97 THR A CA 1
ATOM 740 C C . THR A 1 97 ? 9.746 13.030 -1.627 1.00 83.44 97 THR A C 1
ATOM 742 O O . THR A 1 97 ? 9.182 13.348 -0.579 1.00 83.44 97 THR A O 1
ATOM 745 N N . LEU A 1 98 ? 11.043 12.698 -1.649 1.00 86.19 98 LEU A N 1
ATOM 746 C CA . LEU A 1 98 ? 11.887 12.712 -0.447 1.00 86.19 98 LEU A CA 1
ATOM 747 C C . LEU A 1 98 ? 12.058 14.125 0.126 1.00 86.19 98 LEU A C 1
ATOM 749 O O . LEU A 1 98 ? 11.941 14.315 1.338 1.00 86.19 98 LEU A O 1
ATOM 753 N N . LEU A 1 99 ? 12.284 15.125 -0.731 1.00 89.25 99 LEU A N 1
ATOM 754 C CA . LEU A 1 99 ? 12.388 16.526 -0.310 1.00 89.25 99 LEU A CA 1
ATOM 755 C C . LEU A 1 99 ? 11.102 17.019 0.361 1.00 89.25 99 LEU A C 1
ATOM 757 O O . LEU A 1 99 ? 11.156 17.613 1.441 1.00 89.25 99 LEU A O 1
ATOM 761 N N . VAL A 1 100 ? 9.947 16.728 -0.241 1.00 87.19 100 VAL A N 1
ATOM 762 C CA . VAL A 1 100 ? 8.638 17.071 0.331 1.00 87.19 100 VAL A CA 1
ATOM 763 C C . VAL A 1 100 ? 8.433 16.364 1.673 1.00 87.19 100 VAL A C 1
ATOM 765 O O . VAL A 1 100 ? 8.003 17.001 2.632 1.00 87.19 100 VAL A O 1
ATOM 768 N N . SER A 1 101 ? 8.816 15.089 1.794 1.00 84.62 101 SER A N 1
ATOM 769 C CA . SER A 1 101 ? 8.721 14.349 3.060 1.00 84.62 101 SER A CA 1
ATOM 770 C C . SER A 1 101 ? 9.547 14.993 4.183 1.00 84.62 101 SER A C 1
ATOM 772 O O . SER A 1 101 ? 9.079 15.080 5.321 1.00 84.62 101 SER A O 1
ATOM 774 N N . ILE A 1 102 ? 10.758 15.474 3.884 1.00 87.94 102 ILE A N 1
ATOM 775 C CA . ILE A 1 102 ? 11.610 16.177 4.860 1.00 87.94 102 ILE A CA 1
ATOM 776 C C . ILE A 1 102 ? 10.982 17.520 5.257 1.00 87.94 102 ILE A C 1
ATOM 778 O O . ILE A 1 102 ? 10.965 17.870 6.442 1.00 87.94 102 ILE A O 1
ATOM 782 N N . ALA A 1 103 ? 10.437 18.261 4.289 1.00 86.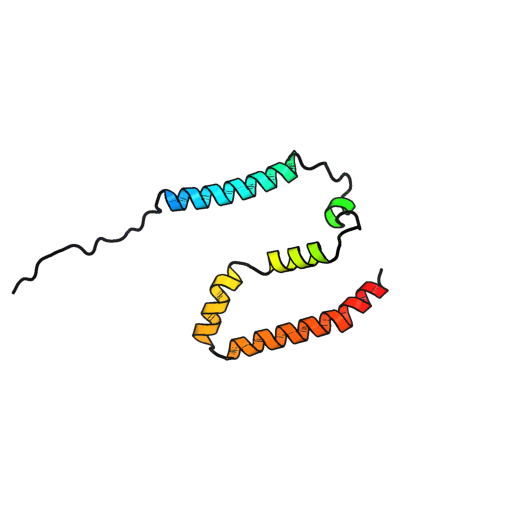38 103 ALA A N 1
ATOM 783 C CA . ALA A 1 103 ? 9.770 19.536 4.541 1.00 86.38 103 ALA A CA 1
ATOM 784 C C . ALA A 1 103 ? 8.531 19.368 5.436 1.00 86.38 103 ALA A C 1
ATOM 786 O O . ALA A 1 103 ? 8.357 20.128 6.390 1.00 86.38 103 ALA A O 1
ATOM 787 N N . VAL A 1 104 ? 7.714 18.337 5.199 1.00 84.88 104 VAL A N 1
ATOM 788 C CA . VAL A 1 104 ? 6.541 18.023 6.032 1.00 84.88 104 VAL A CA 1
ATOM 789 C C . VAL A 1 104 ? 6.954 17.710 7.474 1.00 84.88 104 VAL A C 1
ATOM 791 O O . VAL A 1 104 ? 6.356 18.243 8.409 1.00 84.88 104 VAL A O 1
ATOM 794 N N . TYR A 1 105 ? 8.018 16.928 7.676 1.00 83.19 105 TYR A N 1
ATOM 795 C CA . TYR A 1 105 ? 8.537 16.641 9.017 1.00 83.19 105 TYR A CA 1
ATOM 796 C C . TYR A 1 105 ? 9.029 17.904 9.744 1.00 83.19 105 TYR A C 1
ATOM 798 O O . TYR A 1 105 ? 8.769 18.081 10.932 1.00 83.19 105 TYR A O 1
ATOM 806 N N . LYS A 1 106 ? 9.732 18.799 9.041 1.00 81.94 106 LYS A N 1
ATOM 807 C CA . LYS A 1 106 ? 10.334 20.001 9.640 1.00 81.94 106 LYS A CA 1
ATOM 808 C C . LYS A 1 106 ? 9.359 21.156 9.849 1.00 81.94 106 LYS A C 1
ATOM 810 O O . LYS A 1 106 ? 9.577 21.932 10.770 1.00 81.94 106 LYS A O 1
ATOM 815 N N . ILE A 1 107 ? 8.348 21.306 8.995 1.00 80.06 107 ILE A N 1
ATOM 816 C CA . ILE A 1 107 ? 7.461 22.482 8.980 1.00 80.06 107 ILE A CA 1
ATOM 817 C C . ILE A 1 107 ? 6.066 22.119 9.484 1.00 80.06 107 ILE A C 1
ATOM 819 O O . ILE A 1 107 ? 5.515 22.809 10.337 1.00 80.06 107 ILE A O 1
ATOM 823 N N . TYR A 1 108 ? 5.498 21.020 8.990 1.00 77.00 108 TYR A N 1
ATOM 824 C CA . TYR A 1 108 ? 4.111 20.650 9.273 1.00 77.00 108 TYR A CA 1
ATOM 825 C C . TYR A 1 108 ? 3.956 20.032 10.667 1.00 77.00 108 TYR A C 1
ATOM 827 O O . TYR A 1 108 ? 3.029 20.372 11.400 1.00 77.00 108 TYR A O 1
ATOM 835 N N . LEU A 1 109 ? 4.901 19.174 11.068 1.00 75.75 109 LEU A N 1
ATOM 836 C CA . LEU A 1 109 ? 4.880 18.521 12.379 1.00 75.75 109 LEU A CA 1
ATOM 837 C C . LEU A 1 109 ? 4.954 19.506 13.569 1.00 75.75 109 LEU A C 1
ATOM 839 O O . LEU A 1 109 ? 4.121 19.380 14.467 1.00 75.75 109 LEU A O 1
ATOM 843 N N . PRO A 1 110 ? 5.859 20.511 13.607 1.00 75.12 110 PRO A N 1
ATOM 844 C CA . PRO A 1 110 ? 5.879 21.469 14.717 1.00 75.12 110 PRO A CA 1
ATOM 845 C C . PRO A 1 110 ? 4.686 22.429 14.707 1.00 75.12 110 PRO A C 1
ATOM 847 O O . PRO A 1 110 ? 4.270 22.876 15.773 1.00 75.12 110 PRO A O 1
ATOM 850 N N . VAL A 1 111 ? 4.116 22.734 13.536 1.00 75.19 111 VAL A N 1
ATOM 851 C CA . VAL A 1 111 ? 2.906 23.565 13.424 1.00 75.19 111 VAL A CA 1
ATOM 852 C C . VAL A 1 111 ? 1.702 22.868 14.049 1.00 75.19 111 VAL A C 1
ATOM 854 O O . VAL A 1 111 ? 0.999 23.479 14.848 1.00 75.19 111 VAL A O 1
ATOM 857 N N . PHE A 1 112 ? 1.489 21.584 13.751 1.00 70.12 112 PHE A N 1
ATOM 858 C CA . PHE A 1 112 ? 0.382 20.828 14.341 1.00 70.12 112 PHE A CA 1
ATOM 859 C C . PHE A 1 112 ? 0.570 20.576 15.839 1.00 70.12 112 PHE A C 1
ATOM 861 O O . PHE A 1 112 ? -0.406 20.617 16.581 1.00 70.12 112 PHE A O 1
ATOM 868 N N . TYR A 1 113 ? 1.811 20.389 16.295 1.00 66.31 113 TYR A N 1
ATOM 869 C CA . TYR A 1 113 ?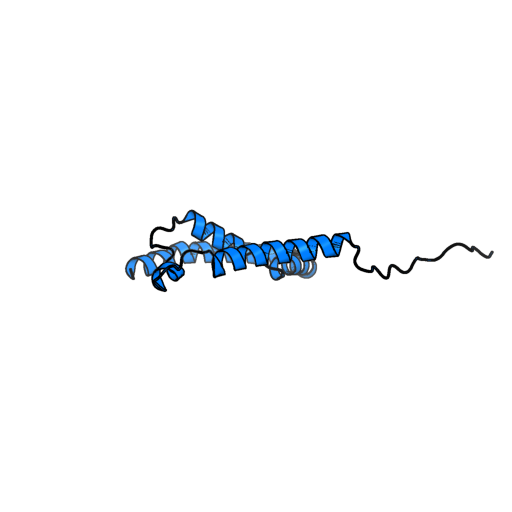 2.107 20.231 17.721 1.00 66.31 113 TYR A CA 1
ATOM 870 C C . TYR A 1 113 ? 1.888 21.522 18.531 1.00 66.31 113 TYR A C 1
ATOM 872 O O . TYR A 1 113 ? 1.643 21.449 19.725 1.00 66.31 113 TYR A O 1
ATOM 880 N N . ASN A 1 114 ? 1.961 22.701 17.901 1.00 65.00 114 ASN A N 1
ATOM 881 C CA . ASN A 1 114 ? 1.644 23.982 18.550 1.00 65.00 114 ASN A CA 1
ATOM 882 C C . ASN A 1 114 ? 0.140 24.315 18.550 1.00 65.00 114 ASN A C 1
ATOM 884 O O . ASN A 1 114 ? -0.263 25.263 19.220 1.00 65.00 114 ASN A O 1
ATOM 888 N N . LEU A 1 115 ? -0.677 23.591 17.774 1.00 55.62 115 LEU A N 1
ATOM 889 C CA . LEU A 1 115 ? -2.122 23.827 17.649 1.00 55.62 115 LEU A CA 1
ATOM 890 C C . LEU A 1 115 ? -2.981 22.858 18.486 1.00 55.62 115 LEU A C 1
ATOM 892 O O . LEU A 1 115 ? -4.197 23.043 18.551 1.00 55.62 115 LEU A O 1
ATOM 896 N N . GLN A 1 116 ? -2.367 21.835 19.091 1.00 48.00 116 GLN A N 1
ATOM 897 C CA . GLN A 1 116 ? -2.974 20.924 20.074 1.00 48.00 116 GLN A CA 1
ATOM 898 C C . GLN A 1 116 ? -2.540 21.284 21.491 1.00 48.00 116 GLN A C 1
ATOM 900 O O . GLN A 1 116 ? -3.362 21.044 22.404 1.00 48.00 116 GLN A O 1
#

Foldseek 3Di:
DDDDDDDPPPCPVDPDPVNVCVVVVVVVVVVVVVCCCVPVNDPPVDPCCVVVVNVPDDVVVVVVVVVVVVDDPCCVPVVVVCCVPPNPCVVVVVVVVVVVVVCCVVPVVVVVVVVD

Radius of gyration: 24.52 Å; Cα contacts (8 Å, |Δi|>4): 21; chains: 1; bounding box: 39×52×74 Å

pLDDT: mean 74.1, std 13.79, range [44.53, 95.81]

Organism: Photinus pyralis (NCBI:txid7054)

Mean predicted aligned error: 13.62 Å

InterPro domains:
  IPR001734 Sodium/solute symporter [PF00474] (50-114)
  IPR001734 Sodium/solute symporter [PS50283] (16-116)
  IPR038377 Sodium/glucose symporter superfamily [G3DSA:1.20.1730.10] (38-116)
  IPR051163 Sodium:Solute Symporter (SSF) [PTHR42985] (12-116)